Protein AF-A0A927BN61-F1 (afdb_monomer)

Sequence (79 aa):
MAVEVDTIDDWQSYIAAGVGIGVTPASTAWMHPHAEICYLPLRDAPAVPVYLVWASNNRHPALNSFIRLARDVVAEGAE

InterPro domains:
  IPR005119 LysR, substrate-binding [PF03466] (2-73)

Secondary structure (DSSP, 8-state):
-----SSHHHHHHHHHTTS------THHHHHS--TT----PPTTPPP--------TT---TTHHHHHHHHHHHHHHTT-

pLDDT: mean 92.5, std 8.32, range [43.0, 97.5]

Structure (mmCIF, N/CA/C/O backbone):
data_AF-A0A927BN61-F1
#
_entry.id   AF-A0A927BN61-F1
#
loop_
_atom_site.group_PDB
_atom_site.id
_atom_site.type_symbol
_atom_site.label_atom_id
_atom_site.label_alt_id
_atom_site.label_comp_id
_atom_site.label_asym_id
_atom_site.label_entity_id
_atom_site.label_seq_id
_atom_site.pdbx_PDB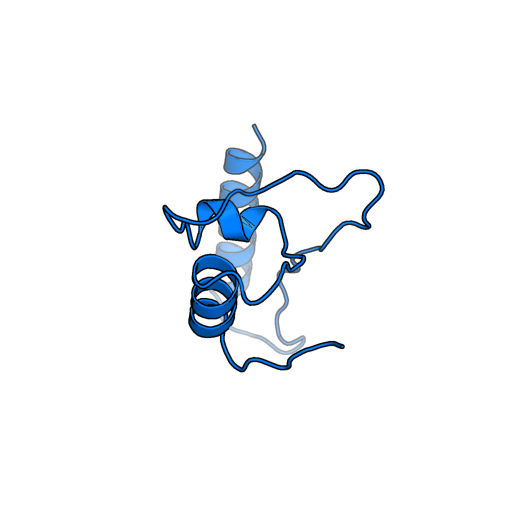_ins_code
_atom_site.Cartn_x
_atom_site.Cartn_y
_atom_site.Cartn_z
_atom_site.occupancy
_atom_site.B_iso_or_equiv
_atom_site.auth_seq_id
_atom_site.auth_comp_id
_atom_site.auth_asym_id
_atom_site.auth_atom_id
_atom_site.pdbx_PDB_model_num
ATOM 1 N N . MET A 1 1 ? 11.561 -17.181 -12.339 1.00 76.69 1 MET A N 1
ATOM 2 C CA . MET A 1 1 ? 12.201 -17.228 -11.009 1.00 76.69 1 MET A CA 1
ATOM 3 C C . MET A 1 1 ? 11.736 -15.997 -10.254 1.00 76.69 1 MET A C 1
ATOM 5 O O . MET A 1 1 ? 11.688 -14.943 -10.874 1.00 76.69 1 MET A O 1
ATOM 9 N N . ALA A 1 2 ? 11.320 -16.141 -8.998 1.00 86.56 2 ALA A N 1
ATOM 10 C CA . ALA A 1 2 ? 10.991 -15.009 -8.134 1.00 86.56 2 ALA A CA 1
ATOM 11 C C . ALA A 1 2 ? 12.189 -14.714 -7.221 1.00 86.56 2 ALA A C 1
ATOM 13 O O . ALA A 1 2 ? 12.943 -15.634 -6.899 1.00 86.56 2 ALA A O 1
ATOM 14 N N . VAL A 1 3 ? 12.364 -13.448 -6.850 1.00 89.88 3 VAL A N 1
ATOM 15 C CA . VAL A 1 3 ? 13.398 -12.984 -5.919 1.00 89.88 3 VAL A CA 1
ATOM 16 C C . VAL A 1 3 ? 12.682 -12.384 -4.720 1.00 89.88 3 VAL A C 1
ATOM 18 O O . VAL A 1 3 ? 11.794 -11.551 -4.895 1.00 89.88 3 VAL A O 1
ATOM 21 N N . GLU A 1 4 ? 13.042 -12.834 -3.524 1.00 93.25 4 GLU A N 1
ATOM 22 C CA . GLU A 1 4 ? 12.591 -12.212 -2.283 1.00 93.25 4 GLU A CA 1
ATOM 23 C C . GLU A 1 4 ? 13.511 -11.041 -1.942 1.00 93.25 4 GLU A C 1
ATOM 25 O O . GLU A 1 4 ? 14.726 -11.110 -2.131 1.00 93.25 4 GLU A O 1
ATOM 30 N N . VAL A 1 5 ? 12.903 -9.957 -1.479 1.00 94.06 5 VAL A N 1
ATOM 31 C CA . VAL A 1 5 ? 13.561 -8.710 -1.093 1.00 94.06 5 VAL A CA 1
ATOM 32 C C . VAL A 1 5 ? 12.917 -8.223 0.196 1.00 94.06 5 VAL A C 1
ATOM 34 O O . VAL A 1 5 ? 11.714 -8.406 0.394 1.00 94.06 5 VAL A O 1
ATOM 37 N N . ASP A 1 6 ? 13.715 -7.617 1.068 1.00 94.25 6 ASP A N 1
ATOM 38 C CA . ASP A 1 6 ? 13.275 -7.272 2.422 1.00 94.25 6 ASP A CA 1
ATOM 39 C C . ASP A 1 6 ? 12.513 -5.945 2.476 1.00 94.25 6 ASP A C 1
ATOM 41 O O . ASP A 1 6 ? 11.640 -5.748 3.325 1.00 94.25 6 ASP A O 1
ATOM 45 N N . THR A 1 7 ? 12.839 -5.019 1.571 1.00 94.19 7 THR A N 1
ATOM 46 C CA . THR A 1 7 ? 12.297 -3.661 1.584 1.00 94.19 7 THR A CA 1
ATOM 47 C C . THR A 1 7 ? 11.847 -3.202 0.203 1.00 94.19 7 THR A C 1
ATOM 49 O O . THR A 1 7 ? 12.227 -3.752 -0.833 1.00 94.19 7 THR A O 1
ATOM 52 N N . ILE A 1 8 ? 11.024 -2.153 0.190 1.00 93.81 8 ILE A N 1
ATOM 53 C CA . ILE A 1 8 ? 10.573 -1.522 -1.049 1.00 93.81 8 ILE A CA 1
ATOM 54 C C . ILE A 1 8 ? 11.720 -0.826 -1.793 1.00 93.81 8 ILE A C 1
ATOM 56 O O . ILE A 1 8 ? 11.726 -0.829 -3.020 1.00 93.81 8 ILE A O 1
ATOM 60 N N . ASP A 1 9 ? 12.709 -0.296 -1.073 1.00 93.56 9 ASP A N 1
ATOM 61 C CA . ASP A 1 9 ? 13.859 0.389 -1.667 1.00 93.56 9 ASP A CA 1
ATOM 62 C C . ASP A 1 9 ? 14.802 -0.617 -2.347 1.00 93.56 9 ASP A C 1
ATOM 64 O O . ASP A 1 9 ? 15.272 -0.378 -3.464 1.00 93.56 9 ASP A O 1
ATOM 68 N N . ASP A 1 10 ? 15.012 -1.789 -1.732 1.00 94.44 10 ASP A N 1
ATOM 69 C CA . ASP A 1 10 ? 15.742 -2.897 -2.361 1.00 94.44 10 ASP A CA 1
ATOM 70 C C . ASP A 1 10 ? 15.002 -3.381 -3.609 1.00 94.44 10 ASP A C 1
ATOM 72 O O . ASP A 1 10 ? 15.586 -3.512 -4.686 1.00 94.44 10 ASP A O 1
ATOM 76 N N . TRP A 1 11 ? 13.688 -3.584 -3.489 1.00 95.25 11 TRP A N 1
ATOM 77 C CA . TRP A 1 11 ? 12.835 -3.973 -4.606 1.00 95.25 11 TRP A CA 1
ATOM 78 C C . TRP A 1 11 ? 12.943 -2.994 -5.788 1.00 95.25 11 TRP A C 1
ATOM 80 O O . TRP A 1 11 ? 13.140 -3.420 -6.930 1.00 95.25 11 TRP A O 1
ATOM 90 N N . GLN A 1 12 ? 12.874 -1.686 -5.525 1.00 95.88 12 GLN A N 1
ATOM 91 C CA . GLN A 1 12 ? 13.016 -0.645 -6.545 1.00 95.88 12 GLN A CA 1
ATOM 92 C C . GLN A 1 12 ? 14.416 -0.624 -7.160 1.00 95.88 12 GLN A C 1
ATOM 94 O O . GLN A 1 12 ? 14.537 -0.555 -8.384 1.00 95.88 12 GLN A O 1
ATOM 99 N N . SER A 1 13 ? 15.463 -0.761 -6.345 1.00 95.31 13 SER A N 1
ATOM 100 C CA . SER A 1 13 ? 16.853 -0.798 -6.818 1.00 95.31 13 SER A CA 1
ATOM 101 C C . SER A 1 13 ? 17.089 -1.956 -7.794 1.00 95.31 13 SER A C 1
ATOM 103 O O . SER A 1 13 ? 17.726 -1.777 -8.833 1.00 95.31 13 SER A O 1
ATOM 105 N N . TYR A 1 14 ? 16.524 -3.135 -7.517 1.00 95.88 14 TYR A N 1
ATOM 106 C CA . TYR A 1 14 ? 16.619 -4.293 -8.412 1.00 95.88 14 TYR A CA 1
ATOM 107 C C . TYR A 1 14 ? 15.875 -4.064 -9.736 1.00 95.88 14 TYR A C 1
ATOM 109 O O . TYR A 1 14 ? 16.386 -4.426 -10.799 1.00 95.88 14 TYR A O 1
ATOM 117 N N . ILE A 1 15 ? 14.689 -3.447 -9.698 1.00 96.62 15 ILE A N 1
ATOM 118 C CA . ILE A 1 15 ? 13.932 -3.110 -10.915 1.00 96.62 15 ILE A CA 1
ATOM 119 C C . ILE A 1 15 ? 14.684 -2.070 -11.750 1.00 96.62 15 ILE A C 1
ATOM 121 O O . ILE A 1 15 ? 14.838 -2.265 -12.955 1.00 96.62 15 ILE A O 1
ATOM 125 N N . ALA A 1 16 ? 15.192 -1.004 -11.125 1.00 96.38 16 ALA A N 1
ATOM 126 C CA . ALA A 1 16 ? 15.967 0.037 -11.801 1.00 96.38 16 ALA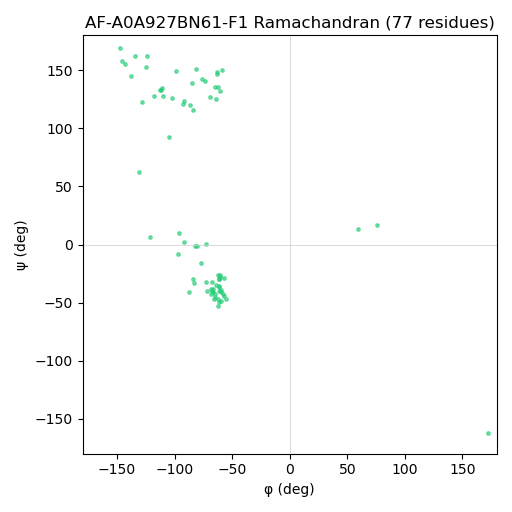 A CA 1
ATOM 127 C C . ALA A 1 16 ? 17.253 -0.525 -12.434 1.00 96.38 16 ALA A C 1
ATOM 129 O O . ALA A 1 16 ? 17.611 -0.157 -13.551 1.00 96.38 16 ALA A O 1
ATOM 130 N N . ALA A 1 17 ? 17.892 -1.501 -11.781 1.00 95.94 17 ALA A N 1
ATOM 131 C CA . ALA A 1 17 ? 19.033 -2.239 -12.324 1.00 95.94 17 ALA A CA 1
ATOM 132 C C . ALA A 1 17 ? 18.666 -3.236 -13.449 1.00 95.94 17 ALA A C 1
ATOM 134 O O . ALA A 1 17 ? 19.541 -3.934 -13.964 1.00 95.94 17 ALA A O 1
ATOM 135 N N . GLY A 1 18 ? 17.389 -3.337 -13.837 1.00 95.06 18 GLY A N 1
ATOM 136 C CA . GLY A 1 18 ? 16.920 -4.222 -14.905 1.00 95.06 18 GLY A CA 1
ATOM 137 C C . GLY A 1 18 ? 16.845 -5.701 -14.514 1.00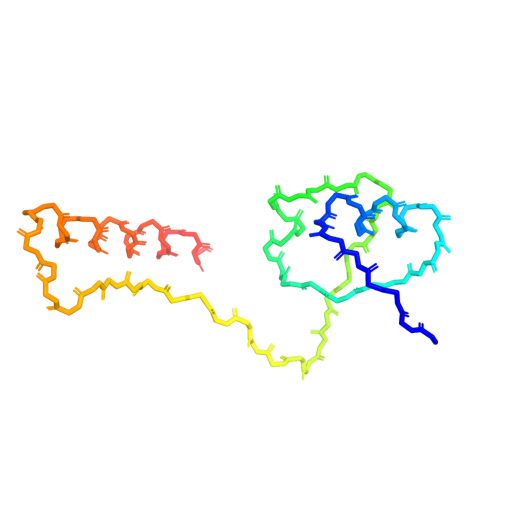 95.06 18 GLY A C 1
ATOM 138 O O . GLY A 1 18 ? 16.761 -6.562 -15.390 1.00 95.06 18 GLY A O 1
ATOM 139 N N . VAL A 1 19 ? 16.869 -6.017 -13.215 1.00 94.19 19 VAL A N 1
ATOM 140 C CA . VAL A 1 19 ? 16.871 -7.402 -12.707 1.00 94.19 19 VAL A CA 1
ATOM 141 C C . VAL A 1 19 ? 15.477 -8.041 -12.779 1.00 94.19 19 VAL A C 1
ATOM 143 O O . VAL A 1 19 ? 15.348 -9.266 -12.729 1.00 94.19 19 VAL A O 1
ATOM 146 N N . GLY A 1 20 ? 14.417 -7.247 -12.956 1.00 93.38 20 GLY A N 1
ATOM 147 C CA . GLY A 1 20 ? 13.071 -7.772 -13.160 1.00 93.38 20 GLY A CA 1
ATOM 148 C C . GLY A 1 20 ? 11.972 -6.716 -13.158 1.00 93.38 20 GLY A C 1
ATOM 149 O O . GLY A 1 20 ? 12.217 -5.524 -13.313 1.00 93.38 20 GLY A O 1
ATOM 150 N N . ILE A 1 21 ? 10.742 -7.195 -12.973 1.00 95.12 21 ILE A N 1
ATOM 151 C CA . ILE A 1 21 ? 9.531 -6.392 -12.778 1.00 95.12 21 ILE A CA 1
ATOM 152 C C . ILE A 1 21 ? 8.858 -6.814 -11.471 1.00 95.12 21 ILE A C 1
ATOM 154 O O . ILE A 1 21 ? 9.095 -7.917 -10.974 1.00 95.12 21 ILE A O 1
ATOM 158 N N . GLY A 1 22 ? 7.964 -5.983 -10.946 1.00 93.62 22 GLY A N 1
ATOM 159 C CA . GLY A 1 22 ? 7.135 -6.3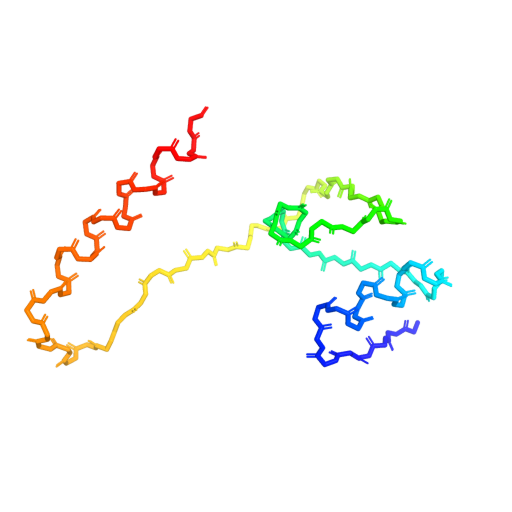57 -9.807 1.00 93.62 22 GLY A CA 1
ATOM 160 C C . GLY A 1 22 ? 5.757 -5.714 -9.850 1.00 93.62 22 GLY A C 1
ATOM 161 O O . GLY A 1 22 ? 5.488 -4.825 -10.656 1.00 93.62 22 GLY A O 1
ATOM 162 N N . VAL A 1 23 ? 4.883 -6.189 -8.970 1.00 94.31 23 VAL A N 1
ATOM 163 C CA . VAL A 1 23 ? 3.516 -5.689 -8.812 1.00 94.31 23 VAL A CA 1
ATOM 164 C C . VAL A 1 23 ? 3.412 -5.025 -7.449 1.00 94.31 23 VAL A C 1
ATOM 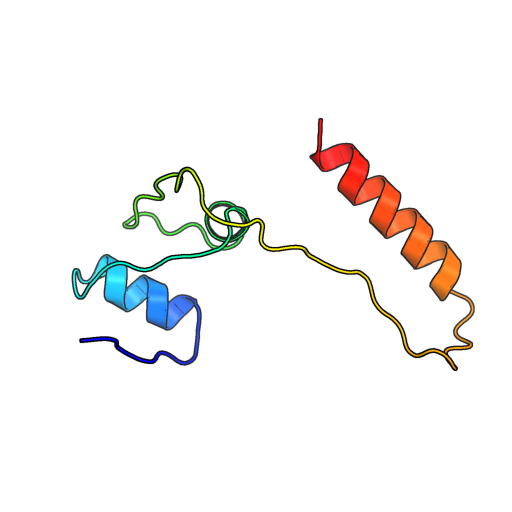166 O O . VAL A 1 23 ? 3.857 -5.583 -6.450 1.00 94.31 23 VAL A O 1
ATOM 169 N N . THR A 1 24 ? 2.826 -3.833 -7.408 1.00 94.44 24 THR A N 1
ATOM 170 C CA . THR A 1 24 ? 2.692 -3.031 -6.191 1.00 94.44 24 THR A CA 1
ATOM 171 C C . THR A 1 24 ? 1.347 -2.300 -6.183 1.00 94.44 24 THR A C 1
ATOM 173 O O . THR A 1 24 ? 0.784 -2.076 -7.261 1.00 94.44 24 THR A O 1
ATOM 176 N N . PRO A 1 25 ? 0.797 -1.926 -5.013 1.00 95.12 25 PRO A N 1
ATOM 177 C CA . PRO A 1 25 ? -0.376 -1.062 -4.959 1.00 95.12 25 PRO A CA 1
ATOM 178 C C . PRO A 1 25 ? -0.120 0.285 -5.648 1.00 95.12 25 PRO A C 1
ATOM 180 O O . PRO A 1 25 ? 0.993 0.807 -5.629 1.00 95.12 25 PRO A O 1
ATOM 183 N N . ALA A 1 26 ? -1.168 0.892 -6.212 1.00 92.88 26 ALA A N 1
ATOM 184 C CA . ALA A 1 26 ? -1.058 2.163 -6.936 1.00 92.88 26 ALA A CA 1
ATOM 185 C C . ALA A 1 26 ? -0.460 3.306 -6.089 1.00 92.88 26 ALA A C 1
ATOM 187 O O . ALA A 1 26 ? 0.207 4.191 -6.623 1.00 92.88 26 ALA A O 1
ATOM 188 N N . SER A 1 27 ? -0.650 3.267 -4.765 1.00 92.38 27 SER A N 1
ATOM 189 C CA . SER A 1 27 ? -0.098 4.246 -3.823 1.00 92.38 27 SER A CA 1
ATOM 190 C C . SER A 1 27 ? 1.429 4.299 -3.828 1.00 92.38 27 SER A C 1
ATOM 192 O O . SER A 1 27 ? 1.992 5.358 -3.567 1.00 92.38 27 SER A O 1
ATOM 194 N N . THR A 1 28 ? 2.111 3.201 -4.161 1.00 93.88 28 THR A N 1
ATOM 195 C CA . THR A 1 28 ? 3.578 3.146 -4.195 1.00 93.88 28 THR A CA 1
ATOM 196 C C . THR A 1 28 ? 4.167 4.153 -5.172 1.00 93.88 28 THR A C 1
ATOM 198 O O . THR A 1 28 ? 5.149 4.805 -4.840 1.00 93.88 28 THR A O 1
ATOM 201 N N . ALA A 1 29 ? 3.541 4.343 -6.336 1.00 93.12 29 ALA A N 1
ATOM 202 C CA . ALA A 1 29 ? 4.010 5.309 -7.328 1.00 93.12 29 ALA A CA 1
ATOM 203 C C . ALA A 1 29 ? 4.003 6.754 -6.793 1.00 93.12 29 ALA A C 1
ATOM 205 O O . ALA A 1 29 ? 4.826 7.568 -7.201 1.00 93.12 29 ALA A O 1
ATOM 206 N N . TRP A 1 30 ? 3.088 7.053 -5.865 1.00 91.25 30 TRP A N 1
ATOM 207 C CA . TRP A 1 30 ? 2.958 8.361 -5.224 1.00 91.25 30 TRP A CA 1
ATOM 208 C C . TRP A 1 30 ? 3.839 8.504 -3.981 1.00 91.25 30 TRP A C 1
ATOM 210 O O . TRP A 1 30 ? 4.423 9.561 -3.764 1.00 91.25 30 TRP A O 1
ATOM 220 N N . MET A 1 31 ? 3.925 7.457 -3.157 1.00 91.44 31 MET A N 1
ATOM 221 C CA . MET A 1 31 ? 4.639 7.480 -1.874 1.00 91.44 31 MET A CA 1
ATOM 222 C C . MET A 1 31 ? 6.146 7.240 -2.017 1.00 91.44 31 MET A C 1
ATOM 224 O O . MET A 1 31 ? 6.928 7.804 -1.259 1.00 91.44 31 MET A O 1
ATOM 228 N N . HIS A 1 32 ? 6.545 6.422 -2.992 1.00 92.50 32 HIS A N 1
ATOM 229 C CA . HIS A 1 32 ? 7.929 6.032 -3.262 1.00 92.50 32 HIS A CA 1
ATOM 230 C C . HIS A 1 32 ? 8.241 6.207 -4.761 1.00 92.50 32 HIS A C 1
ATOM 232 O O . HIS A 1 32 ? 8.485 5.224 -5.469 1.00 92.50 32 HIS A O 1
ATOM 238 N N . PRO A 1 33 ? 8.185 7.435 -5.308 1.00 93.31 33 PRO A N 1
ATOM 239 C CA . PRO A 1 33 ? 8.522 7.657 -6.708 1.00 93.31 33 PRO A CA 1
ATOM 240 C C . PRO A 1 33 ? 10.007 7.355 -6.947 1.00 93.31 33 PRO A C 1
ATOM 242 O O . PRO A 1 33 ? 10.870 7.803 -6.197 1.00 93.31 33 PRO A O 1
ATOM 245 N N . HIS A 1 34 ? 10.308 6.637 -8.029 1.00 95.31 34 HIS A N 1
ATOM 246 C CA . HIS A 1 34 ? 11.679 6.351 -8.445 1.00 95.31 34 HIS A CA 1
ATOM 247 C C . HIS A 1 34 ? 11.848 6.734 -9.915 1.00 95.31 34 HIS A C 1
ATOM 249 O O . HIS A 1 34 ? 11.118 6.236 -10.770 1.00 95.31 34 HIS A O 1
ATOM 255 N N . ALA A 1 35 ? 12.799 7.624 -10.210 1.00 94.75 35 ALA A N 1
ATOM 256 C CA . ALA A 1 35 ? 12.928 8.257 -11.527 1.00 94.75 35 ALA A CA 1
ATOM 257 C C . ALA A 1 35 ? 13.193 7.260 -12.669 1.00 94.75 35 ALA A C 1
ATOM 259 O O . ALA A 1 35 ? 12.789 7.492 -13.804 1.00 94.75 35 ALA A O 1
ATOM 260 N N . GLU A 1 36 ? 13.854 6.145 -12.359 1.00 96.69 36 GLU A N 1
ATOM 261 C CA . GLU A 1 36 ? 14.218 5.109 -13.335 1.00 96.69 36 GLU A CA 1
ATOM 262 C C . GLU A 1 36 ? 13.168 3.993 -13.467 1.00 96.69 36 GLU A C 1
ATOM 264 O O . GLU A 1 36 ? 13.364 3.048 -14.226 1.00 96.69 36 GLU A O 1
ATOM 269 N N . ILE A 1 37 ? 12.046 4.082 -12.742 1.00 97.00 37 ILE A N 1
ATOM 270 C CA . ILE A 1 37 ? 10.979 3.076 -12.779 1.00 97.00 37 ILE A CA 1
ATOM 271 C C . ILE A 1 37 ? 9.747 3.654 -13.466 1.00 97.00 37 ILE A C 1
ATOM 273 O O . ILE A 1 37 ? 9.214 4.694 -13.082 1.00 97.00 37 ILE A O 1
ATOM 277 N N . CYS A 1 38 ? 9.245 2.929 -14.464 1.00 95.94 38 CYS A N 1
ATOM 278 C CA . CYS A 1 38 ? 7.958 3.220 -15.079 1.00 95.94 38 CYS A CA 1
ATOM 279 C C . CYS A 1 38 ? 6.847 2.426 -14.378 1.00 95.94 38 CYS A C 1
ATOM 281 O O . CYS A 1 38 ? 6.891 1.197 -14.327 1.00 95.94 38 CYS A O 1
ATOM 283 N N . TYR A 1 39 ? 5.833 3.126 -13.869 1.00 95.25 39 TYR A N 1
ATOM 284 C CA . TYR A 1 39 ? 4.652 2.515 -13.264 1.00 95.25 39 TYR A CA 1
ATOM 285 C C . TYR A 1 39 ? 3.551 2.335 -14.308 1.00 95.25 39 TYR A C 1
ATOM 287 O O . TYR A 1 39 ? 3.083 3.303 -14.906 1.00 95.25 39 TYR A O 1
ATOM 295 N N . LEU A 1 40 ? 3.118 1.090 -14.507 1.00 95.38 40 LEU A N 1
ATOM 296 C CA . LEU A 1 40 ? 2.067 0.740 -15.459 1.00 95.38 40 LEU A CA 1
ATOM 297 C C . LEU A 1 40 ? 0.803 0.275 -14.720 1.00 95.38 40 LEU A C 1
ATOM 299 O O . LEU A 1 40 ? 0.908 -0.540 -13.801 1.00 95.38 40 LEU A O 1
ATOM 303 N N . PRO A 1 41 ? -0.398 0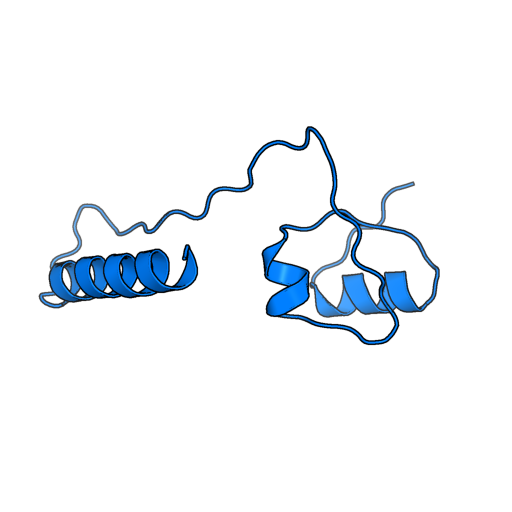.741 -15.113 1.00 94.00 41 PRO A N 1
ATOM 304 C CA . PRO A 1 41 ? -1.639 0.283 -14.502 1.00 94.00 41 PRO A CA 1
ATOM 305 C C . PRO A 1 41 ? -1.924 -1.178 -14.875 1.00 94.00 41 PRO A C 1
ATOM 307 O O . PRO A 1 41 ? -1.989 -1.524 -16.058 1.00 94.00 41 PRO A O 1
ATOM 310 N N . LEU A 1 42 ? -2.155 -2.028 -13.871 1.00 94.44 42 LEU A N 1
ATOM 311 C CA . LEU A 1 42 ? -2.641 -3.393 -14.075 1.00 94.44 42 LEU A CA 1
ATOM 312 C C . LEU A 1 42 ? -4.170 -3.396 -14.154 1.00 94.44 42 LEU A C 1
ATOM 314 O O . LEU A 1 42 ? -4.855 -3.005 -13.210 1.00 94.44 42 LEU A O 1
ATOM 318 N N . ARG A 1 43 ? -4.701 -3.859 -15.287 1.00 94.56 43 ARG A N 1
ATOM 319 C CA . ARG A 1 43 ? -6.141 -4.079 -15.475 1.00 94.56 43 ARG A CA 1
ATOM 320 C C . ARG A 1 43 ? -6.545 -5.416 -14.861 1.00 94.56 43 ARG A C 1
ATOM 322 O O . ARG A 1 43 ? -5.726 -6.327 -14.790 1.00 94.56 43 ARG A O 1
ATOM 329 N N . ASP A 1 44 ? -7.795 -5.506 -14.415 1.00 94.62 44 ASP A N 1
ATOM 330 C CA . ASP A 1 44 ? -8.406 -6.722 -13.854 1.00 94.62 44 ASP A CA 1
ATOM 331 C C . ASP A 1 44 ? -7.703 -7.291 -12.603 1.00 94.62 44 ASP A C 1
ATOM 333 O O . ASP A 1 44 ? -7.980 -8.411 -12.175 1.00 94.62 44 ASP A O 1
ATOM 337 N N . ALA A 1 45 ? -6.811 -6.514 -11.979 1.00 93.12 45 ALA A N 1
ATOM 338 C CA . ALA A 1 45 ? -6.201 -6.869 -10.707 1.00 93.12 45 ALA A CA 1
ATOM 339 C C . ALA A 1 45 ? -7.194 -6.646 -9.552 1.00 93.12 45 ALA A C 1
ATOM 341 O O . ALA A 1 45 ? -7.940 -5.659 -9.560 1.00 93.12 45 ALA A O 1
ATOM 342 N N . PRO A 1 46 ? -7.207 -7.523 -8.531 1.00 93.62 46 PRO A N 1
ATOM 343 C CA . PRO A 1 46 ? -8.013 -7.295 -7.342 1.00 93.62 46 PRO A CA 1
ATOM 344 C C . PRO A 1 46 ? -7.540 -6.036 -6.605 1.00 93.62 46 PRO A C 1
ATOM 346 O O . PRO A 1 46 ? -6.352 -5.710 -6.589 1.00 93.62 46 PRO A O 1
ATOM 349 N N . ALA A 1 47 ? -8.476 -5.343 -5.957 1.00 91.31 47 ALA A N 1
ATOM 350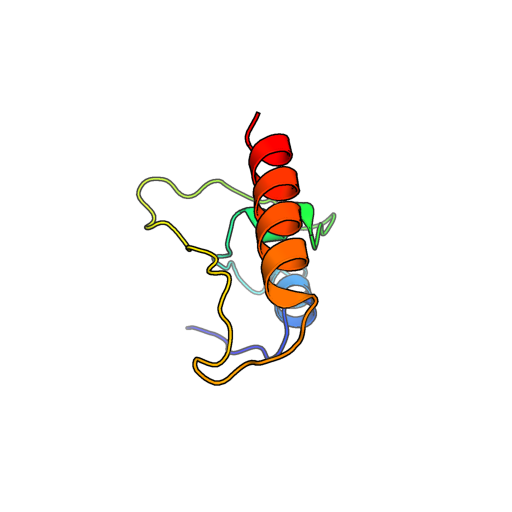 C CA . ALA A 1 47 ? -8.141 -4.205 -5.114 1.00 91.31 47 ALA A CA 1
ATOM 351 C C . ALA A 1 47 ? -7.260 -4.635 -3.930 1.00 91.31 47 ALA A C 1
ATOM 353 O O . ALA A 1 47 ? -7.434 -5.722 -3.373 1.00 91.31 47 ALA A O 1
ATOM 354 N N . VAL A 1 48 ? -6.362 -3.743 -3.508 1.00 94.81 48 VAL A N 1
ATOM 355 C CA . VAL A 1 48 ? -5.568 -3.891 -2.282 1.00 94.81 48 VAL A CA 1
ATOM 356 C C . VAL A 1 48 ? -6.154 -2.949 -1.223 1.00 94.81 48 VAL A C 1
ATOM 358 O O . VAL A 1 48 ? -5.822 -1.763 -1.221 1.00 94.81 48 VAL A O 1
ATOM 361 N N . PRO A 1 49 ? -7.087 -3.417 -0.371 1.00 93.00 49 PRO A N 1
ATOM 362 C CA . PRO A 1 49 ? -7.772 -2.553 0.583 1.00 93.00 49 PRO A CA 1
ATOM 363 C C . PRO A 1 49 ? -6.864 -2.148 1.748 1.00 93.00 49 PRO A C 1
ATOM 365 O O . PRO A 1 49 ? -6.136 -2.970 2.305 1.00 93.00 49 PRO A O 1
ATOM 368 N N . VAL A 1 50 ? -6.978 -0.887 2.166 1.00 92.25 50 VAL A N 1
ATOM 369 C CA . VAL A 1 50 ? -6.372 -0.371 3.397 1.00 92.25 50 VAL A CA 1
ATOM 370 C C . VAL A 1 50 ? -7.456 -0.275 4.465 1.00 92.25 50 VAL A C 1
ATOM 372 O O . VAL A 1 50 ? -8.489 0.359 4.255 1.00 92.25 50 VAL A O 1
ATOM 375 N N . TYR A 1 51 ? -7.221 -0.896 5.620 1.00 94.94 51 TYR A N 1
ATOM 376 C CA . TYR A 1 51 ? -8.159 -0.884 6.741 1.00 94.94 51 TYR A CA 1
ATOM 377 C C . TYR A 1 51 ? -7.596 -0.089 7.913 1.00 94.94 51 TYR A C 1
ATOM 379 O O . TYR A 1 51 ? -6.471 -0.319 8.354 1.00 94.94 51 TYR A O 1
ATOM 387 N N . LEU A 1 52 ? -8.420 0.796 8.474 1.00 95.12 52 LEU A N 1
ATOM 388 C CA . LEU A 1 52 ? -8.154 1.392 9.775 1.00 95.12 52 LEU A CA 1
ATOM 389 C C . LEU A 1 52 ? -8.652 0.442 10.870 1.00 95.12 52 LEU A C 1
ATOM 391 O O . LEU A 1 52 ? -9.854 0.196 10.977 1.00 95.12 52 LEU A O 1
ATOM 395 N N . VAL A 1 53 ? -7.731 -0.076 11.684 1.00 96.38 53 VAL A N 1
ATOM 396 C CA . VAL A 1 53 ? -8.021 -1.050 12.747 1.00 96.38 53 VAL A CA 1
ATOM 397 C C . VAL A 1 53 ? -7.529 -0.562 14.105 1.00 96.38 53 VAL A C 1
ATOM 399 O O . VAL A 1 53 ? -6.572 0.201 14.209 1.00 96.38 53 VAL A O 1
ATOM 402 N N . TRP A 1 54 ? -8.187 -1.016 15.167 1.00 96.00 54 TRP A N 1
ATOM 403 C CA . TRP A 1 54 ? -7.804 -0.740 16.549 1.00 96.00 54 TRP A CA 1
ATOM 404 C C . TRP A 1 54 ? -8.123 -1.944 17.434 1.00 96.00 54 TRP A C 1
ATOM 406 O O . TRP A 1 54 ? -8.978 -2.768 17.109 1.00 96.00 54 TRP A O 1
ATOM 416 N N . ALA A 1 55 ? -7.441 -2.044 18.577 1.00 96.44 55 ALA A N 1
ATOM 417 C CA . ALA A 1 55 ? -7.734 -3.080 19.560 1.00 96.44 55 ALA A CA 1
ATOM 418 C C . ALA A 1 55 ? -9.166 -2.922 20.101 1.00 96.44 55 ALA A C 1
ATOM 420 O O . ALA A 1 55 ? -9.586 -1.820 20.459 1.00 96.44 55 ALA A O 1
ATOM 421 N N . SER A 1 56 ? -9.909 -4.024 20.216 1.00 94.50 56 SER A N 1
ATOM 422 C CA . SER A 1 56 ? -11.308 -4.018 20.678 1.00 94.50 56 SER A CA 1
ATOM 423 C C . SER A 1 56 ? -11.484 -3.460 22.097 1.00 94.50 56 SER A C 1
ATOM 425 O O . SER A 1 56 ? -12.531 -2.912 22.440 1.00 94.50 56 SER A O 1
ATOM 427 N N . ASN A 1 57 ? -10.444 -3.559 22.925 1.00 95.62 57 ASN A N 1
ATOM 428 C CA . ASN A 1 57 ? -10.398 -3.038 24.287 1.00 95.62 57 ASN A CA 1
ATOM 429 C C . ASN A 1 57 ? -9.746 -1.649 24.394 1.00 95.62 57 ASN A C 1
ATOM 431 O O . ASN A 1 57 ? -9.493 -1.197 25.510 1.00 95.62 57 ASN A O 1
ATOM 435 N N . ASN A 1 58 ? -9.475 -0.961 23.281 1.00 95.62 58 ASN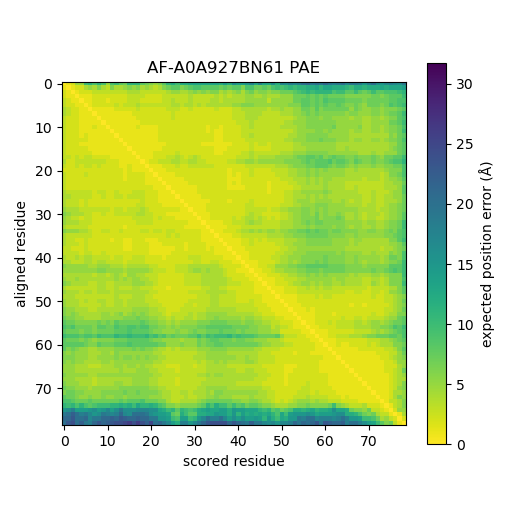 A N 1
ATOM 436 C CA . ASN A 1 58 ? -8.891 0.375 23.320 1.00 95.62 58 ASN A CA 1
ATOM 437 C C . ASN A 1 58 ? -9.829 1.349 24.070 1.00 95.62 58 ASN A C 1
ATOM 439 O O . ASN A 1 58 ? -11.046 1.367 23.863 1.00 95.62 58 ASN A O 1
ATOM 443 N N . ARG A 1 59 ? -9.256 2.123 24.998 1.00 94.69 59 ARG A N 1
ATOM 444 C CA . ARG A 1 59 ? -9.946 3.128 25.830 1.00 94.69 59 ARG A CA 1
ATOM 445 C C . ARG A 1 59 ? -9.375 4.533 25.651 1.00 94.69 59 ARG A C 1
ATOM 447 O O . ARG A 1 59 ? -9.761 5.440 26.381 1.00 94.69 59 ARG A O 1
ATOM 454 N N . HIS A 1 60 ? -8.451 4.720 24.710 1.00 96.38 60 HIS A N 1
ATOM 455 C CA . HIS A 1 60 ? -7.817 6.007 24.493 1.00 96.38 60 HIS A CA 1
ATOM 456 C C . HIS A 1 60 ? -8.869 7.034 24.038 1.00 96.38 60 HIS A C 1
ATOM 458 O O . HIS A 1 60 ? -9.547 6.804 23.031 1.00 96.38 60 HIS A O 1
ATOM 464 N N . PRO A 1 61 ? -9.006 8.179 24.729 1.00 95.94 61 PRO A N 1
ATOM 465 C CA . PRO A 1 61 ? -10.083 9.133 24.461 1.00 95.94 61 PRO A CA 1
ATOM 466 C C . PRO A 1 61 ? -10.030 9.717 23.040 1.00 95.94 61 PRO A C 1
ATOM 468 O O . PRO A 1 61 ? -11.064 10.065 22.479 1.00 95.94 61 PRO A O 1
ATOM 471 N N . ALA A 1 62 ? -8.844 9.766 22.425 1.00 97.50 62 ALA A N 1
ATOM 472 C CA . ALA A 1 62 ? -8.661 10.287 21.069 1.00 97.50 62 ALA A CA 1
ATOM 473 C C . ALA A 1 62 ? -9.027 9.305 19.935 1.00 97.50 62 ALA A C 1
ATOM 475 O O . ALA A 1 62 ? -8.913 9.673 18.769 1.00 97.50 62 ALA A O 1
ATOM 476 N N . LEU A 1 63 ? -9.444 8.064 20.228 1.00 96.75 63 LEU A N 1
ATOM 477 C CA . LEU A 1 63 ? -9.722 7.078 19.174 1.00 96.75 63 LEU A CA 1
ATOM 478 C C . LEU A 1 63 ? -10.816 7.566 18.213 1.00 96.75 63 LEU A C 1
ATOM 480 O O . LEU A 1 63 ? -10.631 7.553 17.000 1.00 96.75 63 LEU A O 1
ATOM 484 N N . ASN A 1 64 ? -11.935 8.053 18.752 1.00 95.44 64 ASN A N 1
ATOM 485 C CA . ASN A 1 64 ? -13.061 8.501 17.931 1.00 95.44 64 ASN A CA 1
ATOM 486 C C . ASN A 1 64 ? -12.717 9.749 17.107 1.00 95.44 64 ASN A C 1
ATOM 488 O O . ASN A 1 64 ? -13.130 9.850 15.952 1.00 95.44 64 ASN A O 1
ATOM 492 N N . SER A 1 65 ? -11.944 10.686 17.670 1.00 97.12 65 SER A N 1
ATOM 493 C CA . SER A 1 65 ? -11.510 11.875 16.933 1.00 97.12 65 SER A CA 1
ATOM 494 C C . SER A 1 65 ? -10.522 11.522 15.823 1.00 97.12 65 SER A C 1
ATOM 496 O O . SER A 1 65 ? -10.632 12.074 14.733 1.00 97.12 65 SER A O 1
ATOM 498 N N . PHE A 1 66 ? -9.616 10.568 16.063 1.00 97.06 66 PHE A N 1
ATOM 499 C CA . PHE A 1 66 ? -8.701 10.067 15.038 1.00 97.06 66 PHE A CA 1
ATOM 500 C C . PHE A 1 66 ? -9.443 9.344 13.908 1.00 97.06 66 PHE A C 1
ATOM 502 O O . PHE A 1 66 ? -9.185 9.629 12.744 1.00 97.06 66 PHE A O 1
ATOM 509 N N . ILE A 1 67 ? -10.404 8.466 14.228 1.00 96.38 67 ILE A N 1
ATOM 510 C CA . ILE A 1 67 ? -11.219 7.772 13.212 1.00 96.38 67 ILE A CA 1
ATOM 511 C C . ILE A 1 67 ? -11.954 8.779 12.325 1.00 96.38 67 ILE A C 1
ATOM 513 O O . ILE A 1 67 ? -12.006 8.592 11.111 1.00 96.38 67 ILE A O 1
ATOM 517 N N . ARG A 1 68 ? -12.523 9.836 12.919 1.00 96.25 68 ARG A N 1
ATOM 518 C CA . ARG A 1 68 ? -13.197 10.888 12.153 1.00 96.25 68 ARG A CA 1
ATOM 519 C C . ARG A 1 68 ? -12.219 11.592 11.213 1.00 96.25 68 ARG A C 1
ATOM 521 O O . ARG A 1 68 ? -12.449 11.587 10.014 1.00 96.25 68 ARG A O 1
ATOM 528 N N . LEU A 1 69 ? -11.098 12.081 11.744 1.00 96.94 69 LEU A N 1
ATOM 529 C CA . LEU A 1 69 ? -10.080 12.771 10.950 1.00 96.94 69 LEU A CA 1
ATOM 530 C C . LEU A 1 69 ? -9.547 11.904 9.800 1.00 96.94 69 LEU A C 1
ATOM 532 O O . LEU A 1 69 ? -9.423 12.377 8.679 1.00 96.94 69 LEU A O 1
ATOM 536 N N . ALA A 1 70 ? -9.255 10.630 10.065 1.00 96.12 70 ALA A N 1
ATOM 537 C CA . ALA A 1 70 ? -8.759 9.712 9.046 1.00 96.12 70 ALA A CA 1
ATOM 538 C C . ALA A 1 70 ? -9.771 9.513 7.905 1.00 96.12 70 ALA A C 1
ATOM 540 O O . ALA A 1 70 ? -9.371 9.408 6.751 1.00 96.12 70 ALA A O 1
ATOM 541 N N . ARG A 1 71 ? -11.075 9.477 8.210 1.00 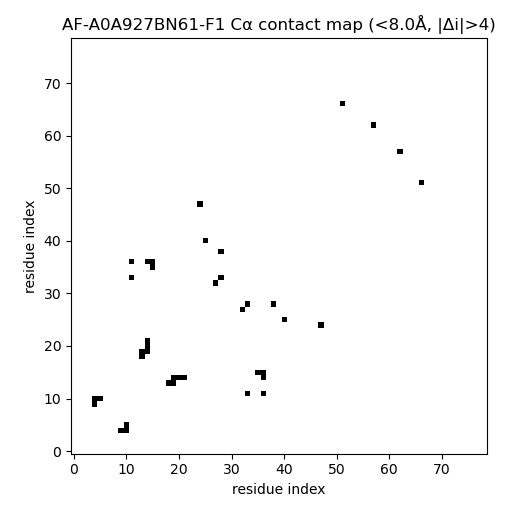94.75 71 ARG A N 1
ATOM 542 C CA . ARG A 1 71 ? -12.127 9.399 7.185 1.00 94.75 71 ARG A CA 1
ATOM 543 C C . ARG A 1 71 ? -12.225 10.680 6.371 1.00 94.75 71 ARG A C 1
ATOM 545 O O . ARG A 1 71 ? -12.345 10.582 5.157 1.00 94.75 71 ARG A O 1
ATOM 552 N N . ASP A 1 72 ? -12.148 11.832 7.031 1.00 95.62 72 ASP A N 1
ATOM 553 C CA . ASP A 1 72 ? -12.228 13.136 6.371 1.00 95.62 72 ASP A CA 1
ATOM 554 C C . ASP A 1 72 ? -11.066 13.295 5.366 1.00 95.62 72 ASP A C 1
ATOM 556 O O . ASP A 1 72 ? -11.302 13.516 4.182 1.00 95.62 72 ASP A O 1
ATOM 560 N N . VAL A 1 73 ? -9.824 13.022 5.791 1.00 94.00 73 VAL A N 1
ATOM 561 C CA . VAL A 1 73 ? -8.624 13.109 4.929 1.00 94.00 73 VAL A CA 1
ATOM 562 C C . VAL A 1 73 ? -8.684 12.151 3.734 1.00 94.00 73 VAL A C 1
ATOM 564 O O . VAL A 1 73 ? -8.275 12.503 2.630 1.00 94.00 73 VAL A O 1
ATOM 567 N N . VAL A 1 74 ? -9.174 10.924 3.933 1.00 89.94 74 VAL A N 1
ATOM 568 C CA . VAL A 1 74 ? -9.275 9.942 2.839 1.00 89.94 74 VAL A CA 1
ATOM 569 C C . VAL A 1 74 ? -10.403 10.296 1.867 1.00 89.94 74 VAL A C 1
ATOM 571 O O . VAL A 1 74 ? -10.268 10.023 0.677 1.00 89.94 74 VAL A O 1
ATOM 574 N N . ALA A 1 75 ? -11.492 10.906 2.342 1.00 85.50 75 ALA A N 1
ATOM 575 C CA . ALA A 1 75 ? -12.573 11.372 1.478 1.00 85.50 75 ALA A CA 1
ATOM 576 C C . ALA A 1 75 ? -12.125 12.538 0.581 1.00 85.50 75 ALA A C 1
ATOM 578 O O . ALA A 1 75 ? -12.451 12.540 -0.600 1.00 85.50 75 ALA A O 1
ATOM 579 N N . GLU A 1 76 ? -11.332 13.474 1.111 1.00 75.62 76 GLU A N 1
ATOM 580 C CA . GLU A 1 76 ? -10.783 14.608 0.350 1.00 75.62 76 GLU A CA 1
ATOM 581 C C . GLU A 1 76 ? -9.825 14.174 -0.771 1.00 75.62 76 GLU A C 1
ATOM 583 O O . GLU A 1 76 ? -9.794 14.792 -1.827 1.00 75.62 76 GLU A O 1
ATOM 588 N N . GLY A 1 77 ? -9.048 13.105 -0.564 1.00 63.19 77 GLY A N 1
ATOM 589 C CA . GLY A 1 77 ? -8.119 12.578 -1.571 1.00 63.19 77 GLY A CA 1
ATOM 590 C C . GLY A 1 77 ? -8.751 11.662 -2.628 1.00 63.19 77 GLY A C 1
ATOM 591 O O . GLY A 1 77 ? -8.025 11.144 -3.478 1.00 63.19 77 GLY A O 1
ATOM 592 N N . ALA A 1 78 ? -10.060 11.401 -2.541 1.00 60.88 78 ALA A N 1
ATOM 593 C CA . ALA A 1 78 ? -10.803 10.571 -3.491 1.00 60.88 78 ALA A CA 1
ATOM 594 C C . ALA A 1 78 ? -11.544 11.386 -4.573 1.00 60.88 78 ALA A C 1
ATOM 596 O O . ALA A 1 78 ? -12.077 10.776 -5.505 1.00 60.88 78 ALA A O 1
ATOM 597 N N . GLU A 1 79 ? -11.583 12.718 -4.446 1.00 43.00 79 GLU A N 1
ATOM 598 C CA . GLU A 1 79 ? -12.075 13.663 -5.468 1.00 43.00 79 GLU A CA 1
ATOM 599 C C . GLU A 1 79 ? -10.953 14.123 -6.411 1.00 43.00 79 GLU A C 1
ATOM 601 O O . GLU A 1 79 ? -11.244 14.273 -7.622 1.00 43.00 79 GLU A O 1
#

Mean predicted aligned error: 4.36 Å

Solvent-accessible surface area (backbone atoms only — not comparable to full-atom values): 5568 Å² total; per-residue (Å²): 137,87,83,90,67,94,44,71,67,57,47,48,52,40,37,56,71,65,74,54,84,86,86,76,64,79,63,44,64,74,78,59,68,52,96,75,57,87,88,75,90,75,77,93,60,79,85,84,86,86,80,94,82,76,67,93,82,67,76,63,84,59,52,66,60,49,55,50,51,56,50,53,58,54,56,65,76,72,113

Foldseek 3Di:
DDDDDDDPVRVVVCVLVVVDDDDDAPCCCVPPPDPSDDDDDDPPDDDDDDDDDDDPPDPPPCPVVVVVVVVVVVVVVVD

Radius of gyration: 17.34 Å; Cα contacts (8 Å, |Δi|>4): 20; chains: 1; bounding box: 32×32×41 Å

Organism: Streptomyces globisporus (NCBI:txid1908)